Protein AF-A0A2S9GLZ2-F1 (afdb_monomer_lite)

Foldseek 3Di:
DDDDPPDPPDPPPPPCDPVNDVVVDPPDPDPDDPPVVVVLVVLQVAQWDWDWDADPVGHIDIDIDGWDDDVSDTDD

Structure (mmCIF, N/CA/C/O backbone):
data_AF-A0A2S9GLZ2-F1
#
_entry.id   AF-A0A2S9GLZ2-F1
#
loop_
_atom_site.group_PDB
_atom_site.id
_atom_site.type_symbol
_atom_site.label_atom_id
_atom_site.label_alt_id
_atom_site.label_comp_id
_atom_site.label_asym_id
_atom_site.label_entity_id
_atom_site.label_seq_id
_atom_site.pdbx_PDB_ins_code
_atom_site.Cartn_x
_atom_site.Cartn_y
_atom_site.Cartn_z
_atom_site.occupancy
_atom_site.B_iso_or_equiv
_atom_site.auth_seq_id
_atom_site.auth_comp_id
_atom_site.auth_asym_id
_atom_site.auth_atom_id
_atom_site.pdbx_PDB_model_num
ATOM 1 N N . MET A 1 1 ? 48.773 54.216 4.861 1.00 44.69 1 MET A N 1
ATOM 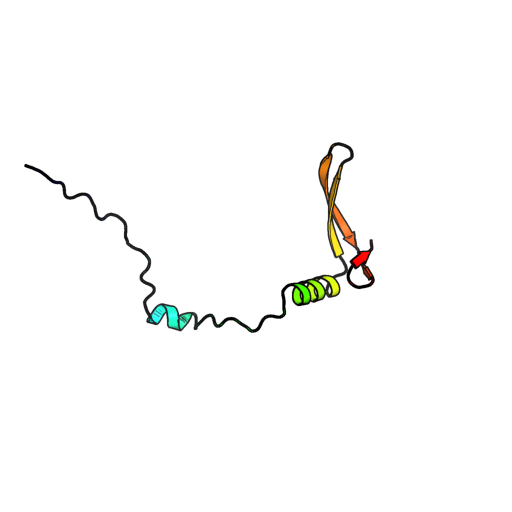2 C CA . MET A 1 1 ? 47.573 54.168 5.724 1.00 44.69 1 MET A CA 1
ATOM 3 C C . MET A 1 1 ? 46.469 53.496 4.919 1.00 44.69 1 MET A C 1
ATOM 5 O O . MET A 1 1 ? 46.121 54.049 3.889 1.00 44.69 1 MET A O 1
ATOM 9 N N . GLY A 1 2 ? 45.998 52.315 5.349 1.00 47.72 2 GLY A N 1
ATOM 10 C CA . GLY A 1 2 ? 44.902 51.538 4.725 1.00 47.72 2 GLY A CA 1
ATOM 11 C C . GLY A 1 2 ? 45.307 50.822 3.425 1.00 47.72 2 GLY A C 1
ATOM 12 O O . GLY A 1 2 ? 46.035 51.394 2.634 1.00 47.72 2 GLY A O 1
ATOM 13 N N . LEU A 1 3 ? 44.937 49.580 3.122 1.00 50.00 3 LEU A N 1
ATOM 14 C CA . LEU A 1 3 ? 43.889 48.703 3.637 1.00 50.00 3 LEU A CA 1
ATOM 15 C C . LEU A 1 3 ? 44.396 47.250 3.555 1.00 50.00 3 LEU A C 1
ATOM 17 O O . LEU A 1 3 ? 45.207 46.921 2.695 1.00 50.00 3 LEU A O 1
ATOM 21 N N . GLY A 1 4 ? 43.959 46.418 4.497 1.00 42.97 4 GLY A N 1
ATOM 22 C CA . GLY A 1 4 ? 44.556 45.123 4.803 1.00 42.97 4 GLY A CA 1
ATOM 23 C C . GLY A 1 4 ? 44.551 44.104 3.666 1.00 42.97 4 GLY A C 1
ATOM 24 O O . GLY A 1 4 ? 43.588 43.991 2.910 1.00 42.97 4 GLY A O 1
ATOM 25 N N . ALA A 1 5 ? 45.607 43.289 3.652 1.00 56.53 5 ALA A N 1
ATOM 26 C CA . ALA A 1 5 ? 45.563 41.921 3.161 1.00 56.53 5 ALA A CA 1
ATOM 27 C C . ALA A 1 5 ? 44.521 41.158 3.998 1.00 56.53 5 ALA A C 1
ATOM 29 O O . ALA A 1 5 ? 44.825 40.596 5.049 1.00 56.53 5 ALA A O 1
ATOM 30 N N . ARG A 1 6 ? 43.254 41.261 3.589 1.00 56.38 6 ARG A N 1
ATOM 31 C CA . ARG A 1 6 ? 42.165 40.423 4.079 1.00 56.38 6 ARG A CA 1
ATOM 32 C C . ARG A 1 6 ? 42.223 39.150 3.248 1.00 56.38 6 ARG A C 1
ATOM 34 O O . ARG A 1 6 ? 42.135 39.225 2.028 1.00 56.38 6 ARG A O 1
ATOM 41 N N . GLY A 1 7 ? 42.446 38.045 3.942 1.00 54.84 7 GLY A N 1
ATOM 42 C CA . GLY A 1 7 ? 42.628 36.721 3.388 1.00 54.84 7 GLY A CA 1
ATOM 43 C C . GLY A 1 7 ? 41.643 36.357 2.282 1.00 54.84 7 GLY A C 1
ATOM 44 O O . GLY A 1 7 ? 40.429 36.507 2.433 1.00 54.84 7 GLY A O 1
ATOM 45 N N . ASP A 1 8 ? 42.192 35.874 1.171 1.00 58.12 8 ASP A N 1
ATOM 46 C CA . ASP A 1 8 ? 41.495 34.947 0.286 1.00 58.12 8 ASP A CA 1
ATOM 47 C C . ASP A 1 8 ? 41.756 33.540 0.833 1.00 58.12 8 ASP A C 1
ATOM 49 O O . ASP A 1 8 ? 42.615 32.791 0.370 1.00 58.12 8 ASP A O 1
ATOM 53 N N . ASP A 1 9 ? 41.054 33.258 1.927 1.00 58.09 9 ASP A N 1
ATOM 54 C CA . ASP A 1 9 ? 41.157 32.046 2.729 1.00 58.09 9 ASP A CA 1
ATOM 55 C C . ASP A 1 9 ? 40.012 31.079 2.384 1.00 58.09 9 ASP A C 1
ATOM 57 O O . ASP A 1 9 ? 39.435 30.485 3.299 1.00 58.09 9 ASP A O 1
ATOM 61 N N . GLY A 1 10 ? 39.574 30.935 1.121 1.00 55.06 10 GLY A N 1
ATOM 62 C CA . GLY A 1 10 ? 38.395 30.074 0.955 1.00 55.06 10 GLY A CA 1
ATOM 63 C C . GLY A 1 10 ? 37.772 29.732 -0.387 1.00 55.06 10 GLY A C 1
ATOM 64 O O . GLY A 1 10 ? 36.887 28.879 -0.355 1.00 55.06 10 GLY A O 1
ATOM 65 N N . ASP A 1 11 ? 38.166 30.266 -1.546 1.00 52.56 11 ASP A N 1
ATOM 66 C CA . ASP A 1 11 ? 37.481 29.875 -2.799 1.00 52.56 11 ASP A CA 1
ATOM 67 C C . ASP A 1 11 ? 38.110 28.658 -3.501 1.00 52.56 11 ASP A C 1
ATOM 69 O O . ASP A 1 11 ? 38.215 28.574 -4.725 1.00 52.56 11 ASP A O 1
ATOM 73 N N . ALA A 1 12 ? 38.489 27.642 -2.723 1.00 52.38 12 ALA A N 1
ATOM 74 C CA . ALA A 1 12 ? 38.731 26.302 -3.245 1.00 52.38 12 ALA A CA 1
ATOM 75 C C . ALA A 1 12 ? 37.388 25.601 -3.518 1.00 52.38 12 ALA A C 1
ATOM 77 O O . ALA A 1 12 ? 37.089 24.544 -2.960 1.00 52.38 12 ALA A O 1
ATOM 78 N N . ARG A 1 13 ? 36.543 26.173 -4.388 1.00 49.50 13 ARG A N 1
ATO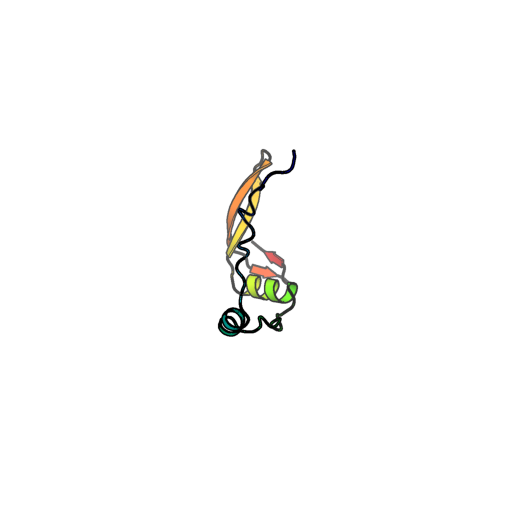M 79 C CA . ARG A 1 13 ? 35.497 25.366 -5.029 1.00 49.50 13 ARG A CA 1
ATOM 80 C C . ARG A 1 13 ? 36.230 24.274 -5.804 1.00 49.50 13 ARG A C 1
ATOM 82 O O . ARG A 1 13 ? 37.176 24.602 -6.526 1.00 49.50 13 ARG A O 1
ATOM 89 N N . PRO A 1 14 ? 35.850 22.994 -5.671 1.00 55.94 14 PRO A N 1
ATOM 90 C CA . PRO A 1 14 ? 36.480 21.949 -6.453 1.00 55.94 14 PRO A CA 1
ATOM 91 C C . PRO A 1 14 ? 36.297 22.321 -7.924 1.00 55.94 14 PRO A C 1
ATOM 93 O O . PRO A 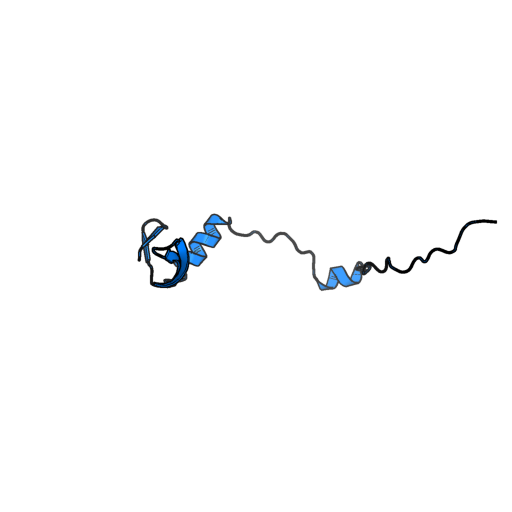1 14 ? 35.176 22.347 -8.434 1.00 55.94 14 PRO A O 1
ATOM 96 N N . ARG A 1 15 ? 37.395 22.678 -8.600 1.00 59.59 15 ARG A N 1
ATOM 97 C CA . ARG A 1 15 ? 37.397 22.840 -10.050 1.00 59.59 15 ARG A CA 1
ATOM 98 C C . ARG A 1 15 ? 37.237 21.440 -10.597 1.00 59.59 15 ARG A C 1
ATOM 100 O O . ARG A 1 15 ? 38.216 20.715 -10.739 1.00 59.59 15 ARG A O 1
ATOM 107 N N . ILE A 1 16 ? 35.993 21.042 -10.834 1.00 64.44 16 ILE A N 1
ATOM 108 C CA . ILE A 1 16 ? 35.705 19.851 -11.615 1.00 64.44 16 ILE A CA 1
ATOM 109 C C . ILE A 1 16 ? 36.287 20.150 -12.995 1.00 64.44 16 ILE A C 1
ATOM 111 O O . ILE A 1 16 ? 35.722 20.914 -13.777 1.00 64.44 16 ILE A O 1
ATOM 115 N N . THR A 1 17 ? 37.494 19.650 -13.249 1.00 59.66 17 THR A N 1
ATOM 116 C CA . THR A 1 17 ? 38.125 19.774 -14.556 1.00 59.66 17 THR A CA 1
ATOM 117 C C . THR A 1 17 ? 37.294 18.972 -15.552 1.00 59.66 17 THR A C 1
ATOM 119 O O . THR A 1 17 ? 36.602 18.017 -15.190 1.00 59.66 17 THR A O 1
ATOM 122 N N . ARG A 1 18 ? 37.350 19.347 -16.831 1.00 59.66 18 ARG A N 1
ATOM 123 C CA . ARG A 1 18 ? 36.638 18.626 -17.899 1.00 59.66 18 ARG A CA 1
ATOM 124 C C . ARG A 1 18 ? 37.005 17.132 -17.932 1.00 59.66 18 ARG A C 1
ATOM 126 O O . ARG A 1 18 ? 36.176 16.312 -18.302 1.00 59.66 18 ARG A O 1
ATOM 133 N N . GLU A 1 19 ? 38.213 16.792 -17.480 1.00 63.47 19 GLU A N 1
ATOM 134 C CA . GLU A 1 19 ? 38.679 15.418 -17.257 1.00 63.47 19 GLU A CA 1
ATOM 135 C C . GLU A 1 19 ? 37.896 14.677 -16.168 1.00 63.47 19 GLU A C 1
ATOM 137 O O . GLU A 1 19 ? 37.537 13.525 -16.382 1.00 63.47 19 GLU A O 1
ATOM 142 N N . ILE A 1 20 ? 37.569 15.318 -15.038 1.00 63.88 20 ILE A N 1
ATOM 143 C CA . ILE A 1 20 ? 36.754 14.696 -13.980 1.00 63.88 20 ILE A CA 1
ATOM 144 C C . ILE A 1 20 ? 35.319 14.470 -14.477 1.00 63.88 20 ILE A C 1
ATOM 146 O O . ILE A 1 20 ? 34.747 13.415 -14.227 1.00 63.88 20 ILE A O 1
ATOM 150 N N . ALA A 1 21 ? 34.744 15.413 -15.229 1.00 62.38 21 ALA A N 1
ATOM 151 C CA . ALA A 1 21 ? 33.401 15.259 -15.798 1.00 62.38 21 ALA A CA 1
ATOM 152 C C . ALA A 1 21 ? 33.302 14.080 -16.789 1.00 62.38 21 ALA A C 1
ATOM 154 O O . ALA A 1 21 ? 32.289 13.387 -16.819 1.00 62.38 21 ALA A O 1
ATOM 155 N N . ALA A 1 22 ? 34.365 13.801 -17.553 1.00 65.50 22 ALA A N 1
ATOM 156 C CA . ALA A 1 22 ? 34.408 12.672 -18.484 1.00 65.50 22 ALA A CA 1
ATOM 157 C C . ALA A 1 22 ? 34.361 11.300 -17.783 1.00 65.50 22 ALA A C 1
ATOM 159 O O . ALA A 1 22 ? 33.865 10.339 -18.367 1.00 65.50 22 ALA A O 1
ATOM 160 N N . VAL A 1 23 ? 34.823 11.212 -16.528 1.00 71.06 23 VAL A N 1
ATOM 161 C CA . VAL A 1 23 ? 34.761 9.983 -15.713 1.00 71.06 23 VAL A CA 1
ATOM 162 C C . VAL A 1 23 ? 33.323 9.640 -15.315 1.00 71.06 23 VAL A C 1
ATOM 164 O O . VAL A 1 23 ? 32.985 8.465 -15.199 1.00 71.06 23 VAL A O 1
ATOM 167 N N . PHE A 1 24 ? 32.470 10.650 -15.133 1.00 63.81 24 PHE A N 1
ATOM 168 C CA . PHE A 1 24 ? 31.081 10.468 -14.699 1.00 63.81 24 PHE A CA 1
ATOM 169 C C . PHE A 1 24 ? 30.076 10.365 -15.853 1.00 63.81 24 PHE A C 1
ATOM 171 O O . PHE A 1 24 ? 28.900 10.113 -15.600 1.00 63.81 24 PHE A O 1
ATOM 178 N N . GLY A 1 25 ? 30.531 10.517 -17.103 1.00 64.69 25 GLY A N 1
ATOM 179 C CA . GLY A 1 25 ? 29.650 10.642 -18.261 1.00 64.69 25 GLY A CA 1
ATOM 180 C C . GLY A 1 25 ? 28.769 11.895 -18.183 1.00 64.69 25 GLY A C 1
ATOM 181 O O . GLY A 1 25 ? 28.588 12.508 -17.130 1.00 64.69 25 GLY A O 1
ATOM 182 N N . GLU A 1 26 ? 28.202 12.314 -19.311 1.00 70.00 26 GLU A N 1
ATOM 183 C CA . GLU A 1 26 ? 27.084 13.253 -19.251 1.00 70.00 26 GLU A CA 1
ATOM 184 C C . GLU A 1 26 ? 25.923 12.535 -18.550 1.00 70.00 26 GLU A C 1
ATOM 186 O O . GLU A 1 26 ? 25.491 11.473 -19.006 1.00 70.00 26 GLU A O 1
ATOM 191 N N . VAL A 1 27 ? 25.409 13.094 -17.449 1.00 64.19 27 VAL A N 1
ATOM 192 C CA . VAL A 1 27 ? 24.117 12.667 -16.897 1.00 64.19 27 VAL A CA 1
ATOM 193 C C . VAL A 1 27 ? 23.048 13.160 -17.868 1.00 64.19 27 VAL A C 1
ATOM 195 O O . VAL A 1 27 ? 22.426 14.203 -17.671 1.00 64.19 27 VAL A O 1
ATOM 198 N N . GLY A 1 28 ? 22.887 12.440 -18.976 1.00 62.84 28 GLY A N 1
ATOM 199 C CA . GLY A 1 28 ? 21.735 12.602 -19.843 1.00 62.84 28 GLY A CA 1
ATOM 200 C C . GLY A 1 28 ? 20.482 12.349 -19.013 1.00 62.84 28 GLY A C 1
ATOM 201 O O . GLY A 1 28 ? 20.460 11.445 -18.175 1.00 62.84 28 GLY A O 1
ATOM 202 N N . HIS A 1 29 ? 19.442 13.155 -19.215 1.00 63.97 29 HIS A N 1
ATOM 203 C CA . HIS A 1 29 ? 18.125 12.829 -18.680 1.00 63.97 29 HIS A CA 1
ATOM 204 C C . HIS A 1 29 ? 17.736 11.466 -19.258 1.00 63.97 29 HIS A C 1
ATOM 206 O O . HIS A 1 29 ? 17.456 11.359 -20.451 1.00 63.97 29 HIS A O 1
ATOM 212 N N . ALA A 1 30 ? 17.787 10.413 -18.441 1.00 65.81 30 ALA A N 1
ATOM 213 C CA . ALA A 1 30 ? 17.240 9.129 -18.838 1.00 65.81 30 ALA A CA 1
ATOM 214 C C . ALA A 1 30 ? 15.760 9.346 -19.176 1.00 65.81 30 ALA A C 1
ATOM 216 O O . ALA A 1 30 ? 15.068 1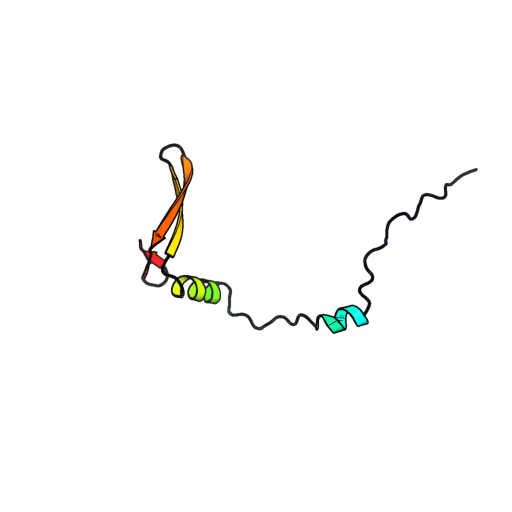0.058 -18.445 1.00 65.81 30 ALA A O 1
ATOM 217 N N . GLU A 1 31 ? 15.269 8.744 -20.261 1.00 71.56 31 GLU A N 1
ATOM 218 C CA . GLU A 1 31 ? 13.828 8.684 -20.503 1.00 71.56 31 GLU A CA 1
ATOM 219 C C . GLU A 1 31 ? 13.201 7.843 -19.385 1.00 71.56 31 GLU A C 1
ATOM 221 O O . GLU A 1 31 ? 13.187 6.613 -19.427 1.00 71.56 31 GLU A O 1
ATOM 226 N N . HIS A 1 32 ? 12.777 8.510 -18.314 1.00 74.19 32 HIS A N 1
ATOM 227 C CA . HIS A 1 32 ? 12.045 7.886 -17.225 1.00 74.19 32 HIS A CA 1
ATOM 228 C C . HIS A 1 32 ? 10.564 7.847 -17.554 1.00 74.19 32 HIS A C 1
ATOM 230 O O . HIS A 1 32 ? 10.008 8.752 -18.185 1.00 74.19 32 HIS A O 1
ATOM 236 N N . ARG A 1 33 ? 9.925 6.774 -17.087 1.00 83.88 33 ARG A N 1
ATOM 237 C CA . ARG A 1 33 ? 8.469 6.704 -17.042 1.00 83.88 33 ARG A CA 1
ATOM 238 C C . ARG A 1 33 ? 7.958 7.893 -16.232 1.00 83.88 33 ARG A C 1
ATOM 240 O O . ARG A 1 33 ? 8.642 8.407 -15.347 1.00 83.88 33 ARG A O 1
ATOM 247 N N . GLY A 1 34 ? 6.744 8.348 -16.526 1.00 91.94 34 GLY A N 1
ATOM 248 C CA . GLY A 1 34 ? 6.159 9.438 -15.747 1.00 91.94 34 GLY A CA 1
ATOM 249 C C . GLY A 1 34 ? 6.075 9.053 -14.265 1.00 91.94 34 GLY A C 1
ATOM 250 O O . GLY A 1 34 ? 5.838 7.891 -13.943 1.00 91.94 34 GLY A O 1
ATOM 251 N N . ALA A 1 35 ? 6.189 10.019 -13.350 1.00 94.56 35 ALA A N 1
ATOM 252 C CA . ALA A 1 35 ? 6.169 9.746 -11.905 1.00 94.56 35 ALA A CA 1
ATOM 253 C C . ALA A 1 35 ? 4.953 8.904 -11.459 1.00 94.56 35 ALA A C 1
ATOM 255 O O . ALA A 1 35 ? 5.063 8.020 -10.613 1.00 94.56 35 ALA A O 1
ATOM 256 N N . ALA A 1 36 ? 3.784 9.134 -12.068 1.00 94.50 36 ALA A N 1
ATOM 257 C CA . ALA A 1 36 ? 2.581 8.348 -11.798 1.00 94.50 36 ALA A CA 1
ATOM 258 C C . ALA A 1 36 ? 2.693 6.891 -12.277 1.00 94.50 36 ALA A C 1
ATOM 260 O O . ALA A 1 36 ? 2.148 5.985 -11.650 1.00 94.50 36 ALA A O 1
ATOM 261 N N . GLU A 1 37 ? 3.371 6.658 -13.394 1.00 93.69 37 GLU A N 1
ATOM 262 C CA . GLU A 1 37 ? 3.593 5.327 -13.953 1.00 93.69 37 GLU A CA 1
ATOM 263 C C . GLU A 1 37 ? 4.620 4.546 -13.120 1.00 93.69 37 GLU A C 1
ATOM 265 O O . GLU A 1 37 ? 4.419 3.366 -12.817 1.00 93.69 37 GLU A O 1
ATOM 270 N N . GLU A 1 38 ? 5.673 5.218 -12.653 1.00 95.19 38 GLU A N 1
ATOM 271 C CA . GLU A 1 38 ? 6.626 4.639 -11.705 1.00 95.19 38 GLU A CA 1
ATOM 272 C C . GLU A 1 38 ? 5.965 4.291 -10.373 1.00 95.19 38 GLU A C 1
ATOM 274 O O . GLU A 1 38 ? 6.104 3.162 -9.903 1.00 95.19 38 GLU A O 1
ATOM 279 N N . ALA A 1 39 ? 5.164 5.198 -9.806 1.00 95.06 39 ALA A N 1
ATOM 280 C CA . ALA A 1 39 ? 4.439 4.945 -8.564 1.00 95.06 39 ALA A CA 1
ATOM 281 C C . ALA A 1 39 ? 3.497 3.732 -8.678 1.00 95.06 39 ALA A C 1
ATOM 283 O O . ALA A 1 39 ? 3.474 2.884 -7.785 1.00 95.06 39 ALA A O 1
ATOM 284 N N . ARG A 1 40 ? 2.762 3.601 -9.794 1.00 95.12 40 ARG A N 1
ATOM 285 C CA . ARG A 1 40 ? 1.910 2.423 -10.054 1.00 95.12 40 ARG A CA 1
ATOM 286 C C . ARG A 1 40 ? 2.726 1.139 -10.144 1.00 95.12 40 ARG A C 1
ATOM 288 O O . ARG A 1 40 ? 2.292 0.117 -9.625 1.00 95.12 40 ARG A O 1
ATOM 295 N N . THR A 1 41 ? 3.900 1.199 -10.770 1.00 95.50 41 THR A N 1
ATOM 296 C CA . THR A 1 41 ? 4.811 0.050 -10.863 1.00 95.50 41 THR A CA 1
ATOM 297 C C . THR A 1 41 ? 5.285 -0.379 -9.476 1.00 95.50 41 THR A C 1
ATOM 299 O O . THR A 1 41 ? 5.207 -1.559 -9.145 1.00 95.50 41 THR A O 1
ATOM 302 N N . ILE A 1 42 ? 5.705 0.575 -8.638 1.00 95.94 42 ILE A N 1
ATOM 303 C CA . ILE A 1 42 ? 6.143 0.309 -7.261 1.00 95.94 42 ILE A CA 1
ATOM 304 C C . ILE A 1 42 ? 5.006 -0.336 -6.463 1.00 95.94 42 ILE A C 1
ATOM 306 O O . ILE A 1 42 ? 5.194 -1.421 -5.915 1.00 95.94 42 ILE A O 1
ATOM 310 N N . ALA A 1 43 ? 3.820 0.279 -6.454 1.00 96.50 43 ALA A N 1
ATOM 311 C CA . ALA A 1 43 ? 2.671 -0.222 -5.703 1.00 96.50 43 ALA A CA 1
ATOM 312 C C . ALA A 1 43 ? 2.196 -1.603 -6.187 1.00 96.50 43 ALA A C 1
ATOM 314 O O . ALA A 1 43 ? 1.772 -2.415 -5.377 1.00 96.50 43 ALA A O 1
ATOM 315 N N . ALA A 1 44 ? 2.281 -1.897 -7.489 1.00 96.62 44 ALA A N 1
ATOM 316 C CA . ALA A 1 44 ? 1.916 -3.209 -8.030 1.00 96.62 44 ALA A CA 1
ATOM 317 C C . ALA A 1 44 ? 2.9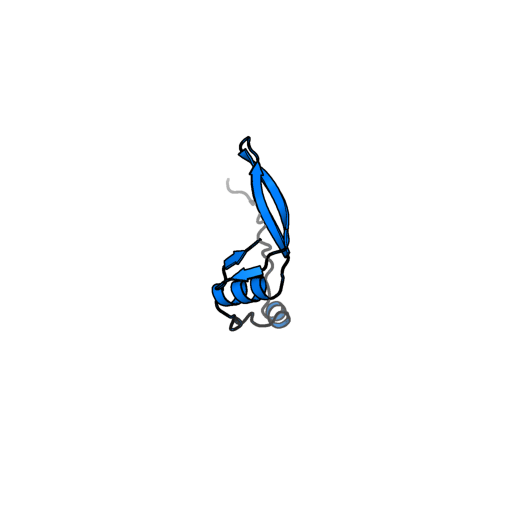73 -4.299 -7.766 1.00 96.62 44 ALA A C 1
ATOM 319 O O . ALA A 1 44 ? 2.657 -5.486 -7.828 1.00 96.62 44 ALA A O 1
ATOM 320 N N . SER A 1 45 ? 4.224 -3.913 -7.493 1.00 97.62 45 SER A N 1
ATOM 321 C CA . SER A 1 45 ? 5.349 -4.838 -7.278 1.00 97.62 45 SER A CA 1
ATOM 322 C C . SER A 1 45 ? 5.489 -5.344 -5.837 1.00 97.62 45 SER A C 1
ATOM 324 O O . SER A 1 45 ? 6.307 -6.223 -5.570 1.00 97.62 45 SER A O 1
ATOM 326 N N . THR A 1 46 ? 4.692 -4.811 -4.909 1.00 97.12 46 THR A N 1
ATOM 327 C CA . THR A 1 46 ? 4.661 -5.212 -3.498 1.00 97.12 46 THR A CA 1
ATOM 328 C C . THR A 1 46 ? 3.218 -5.332 -3.019 1.00 97.12 46 THR A C 1
ATOM 330 O O . THR A 1 46 ? 2.316 -4.716 -3.572 1.00 97.12 46 THR A O 1
ATOM 333 N N . ASN A 1 47 ? 2.990 -6.119 -1.973 1.00 97.31 47 ASN A N 1
ATOM 334 C CA . ASN A 1 47 ? 1.691 -6.250 -1.310 1.00 97.31 47 ASN A CA 1
ATOM 335 C C . ASN A 1 47 ? 1.746 -5.799 0.154 1.00 97.31 47 ASN A C 1
ATOM 337 O O . ASN A 1 47 ? 0.875 -6.147 0.939 1.00 97.31 47 ASN A O 1
ATOM 341 N N . THR A 1 48 ? 2.807 -5.105 0.561 1.00 97.88 48 THR A N 1
ATOM 342 C CA . THR A 1 48 ? 3.048 -4.750 1.960 1.00 97.88 48 THR A CA 1
ATOM 343 C C . THR A 1 48 ? 3.610 -3.332 2.059 1.00 97.88 48 THR A C 1
ATOM 345 O O . THR A 1 48 ? 4.351 -2.896 1.173 1.00 97.88 48 THR A O 1
ATOM 348 N N . GLY A 1 49 ? 3.248 -2.594 3.112 1.00 97.69 49 GLY A N 1
ATOM 349 C CA . GLY A 1 49 ? 3.674 -1.208 3.326 1.00 97.69 49 GLY A CA 1
ATOM 350 C C . GLY A 1 49 ? 3.463 -0.701 4.755 1.00 97.69 49 GLY A C 1
ATOM 351 O O . GLY A 1 49 ? 2.984 -1.425 5.626 1.00 97.69 49 GLY A O 1
ATOM 352 N N . THR A 1 50 ? 3.829 0.562 4.986 1.00 98.00 50 THR A N 1
ATOM 353 C CA . THR A 1 50 ? 3.630 1.258 6.266 1.00 98.00 50 THR A CA 1
ATOM 354 C C . T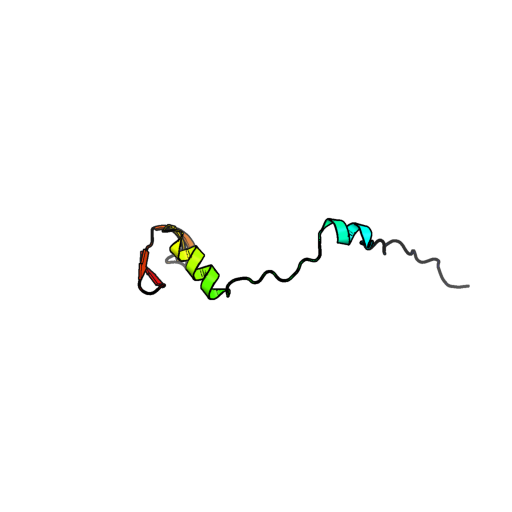HR A 1 50 ? 2.414 2.173 6.175 1.00 98.00 50 THR A C 1
ATOM 356 O O . THR A 1 50 ? 2.416 3.125 5.394 1.00 98.00 50 THR A O 1
ATOM 359 N N . LEU A 1 51 ? 1.392 1.915 6.989 1.00 97.69 51 LEU A N 1
ATOM 360 C CA . LEU A 1 51 ? 0.224 2.779 7.122 1.00 97.69 51 LEU A CA 1
ATOM 361 C C . LEU A 1 51 ? 0.459 3.792 8.246 1.00 97.69 51 LEU A C 1
ATOM 363 O O . LEU A 1 51 ? 0.540 3.418 9.417 1.00 97.69 51 LEU A O 1
ATOM 367 N N . ALA A 1 52 ? 0.547 5.067 7.875 1.00 98.19 52 ALA A N 1
ATOM 368 C CA . ALA A 1 52 ? 0.582 6.171 8.822 1.00 98.19 52 ALA A CA 1
ATOM 369 C C . ALA A 1 52 ? -0.847 6.563 9.227 1.00 98.19 52 ALA A C 1
ATOM 371 O O . ALA A 1 52 ? -1.701 6.802 8.374 1.00 98.19 52 ALA A O 1
ATOM 372 N N . THR A 1 53 ? -1.098 6.633 10.528 1.00 98.12 53 THR A N 1
ATOM 373 C CA . THR A 1 53 ? -2.382 7.031 11.124 1.00 98.12 53 THR A CA 1
ATOM 374 C C . THR A 1 53 ? -2.133 7.960 12.302 1.00 98.12 53 THR A C 1
ATOM 376 O O . THR A 1 53 ? -0.987 8.186 12.687 1.00 98.12 53 THR A O 1
ATOM 379 N N . LEU A 1 54 ? -3.204 8.501 12.871 1.00 98.44 54 LEU A N 1
ATOM 380 C CA . LEU A 1 54 ? -3.155 9.133 14.180 1.00 98.44 54 LEU A CA 1
ATOM 381 C C . LEU A 1 54 ? -3.720 8.166 15.224 1.00 98.44 54 LEU A C 1
ATOM 383 O O . LEU A 1 54 ? -4.653 7.415 14.929 1.00 98.44 54 LEU A O 1
ATOM 387 N N . THR A 1 55 ? -3.172 8.190 16.436 1.00 97.19 55 THR A N 1
ATOM 388 C CA . THR A 1 55 ? -3.791 7.553 17.604 1.00 97.19 55 THR A CA 1
ATOM 389 C C . THR A 1 55 ? -5.104 8.261 17.959 1.00 97.19 55 THR A C 1
ATOM 391 O O . THR A 1 55 ? -5.433 9.311 17.402 1.00 97.19 55 THR A O 1
ATOM 394 N N . GLY A 1 56 ? -5.856 7.717 18.923 1.00 97.75 56 GLY A N 1
ATOM 395 C CA . GLY A 1 56 ? -7.062 8.379 19.437 1.00 97.75 56 GLY A CA 1
ATOM 396 C C . GLY A 1 56 ? -6.802 9.789 19.985 1.00 97.75 56 GLY A C 1
ATOM 397 O O . GLY A 1 56 ? -7.674 10.646 19.878 1.00 97.75 56 GLY A O 1
ATOM 398 N N . ASP A 1 57 ? -5.590 10.037 20.487 1.00 97.62 57 ASP A N 1
ATOM 399 C CA . ASP A 1 57 ? -5.165 11.322 21.053 1.00 97.62 57 ASP A CA 1
ATOM 400 C C . ASP A 1 57 ? -4.455 12.232 20.030 1.00 97.62 57 ASP A C 1
ATOM 402 O O . ASP A 1 57 ? -4.114 13.372 20.341 1.00 97.62 57 ASP A O 1
ATOM 406 N N . GLY A 1 58 ? -4.269 11.767 18.789 1.00 98.31 58 GLY A N 1
ATOM 407 C CA . GLY A 1 58 ? -3.690 12.560 17.701 1.00 98.31 58 GLY A CA 1
ATOM 408 C C . GLY A 1 58 ? -2.184 12.390 17.483 1.00 98.31 58 GLY A C 1
ATOM 409 O O . GLY A 1 58 ? -1.630 13.065 16.616 1.00 98.31 58 GLY A O 1
ATOM 410 N N . ASP A 1 59 ? -1.516 11.493 18.209 1.00 98.56 59 ASP A N 1
ATOM 411 C CA . ASP A 1 59 ? -0.097 11.193 17.984 1.00 98.56 59 ASP A CA 1
ATOM 412 C C . ASP A 1 59 ? 0.104 10.402 16.682 1.00 98.56 59 ASP A C 1
ATOM 414 O O . ASP A 1 59 ? -0.737 9.569 16.336 1.00 98.56 59 ASP A O 1
ATOM 418 N N . PRO A 1 60 ? 1.214 10.591 15.946 1.00 98.25 60 PRO A N 1
ATOM 419 C CA . PRO A 1 60 ? 1.486 9.797 14.756 1.00 98.25 60 PRO A CA 1
ATOM 420 C C . PRO A 1 60 ? 1.747 8.330 15.119 1.00 98.25 60 PRO A C 1
ATOM 422 O O . PRO A 1 60 ? 2.533 8.016 16.013 1.00 98.25 60 PRO A O 1
ATOM 425 N N . TRP A 1 61 ? 1.137 7.424 14.362 1.00 98.25 61 TRP A N 1
ATOM 426 C CA . TRP A 1 61 ? 1.316 5.984 14.487 1.00 98.25 61 TRP A CA 1
ATOM 427 C C . TRP A 1 61 ? 1.643 5.346 13.138 1.00 98.25 61 TRP A C 1
ATOM 429 O O . TRP A 1 61 ? 1.129 5.766 12.100 1.00 98.25 61 TRP A O 1
ATOM 439 N N . ALA A 1 62 ? 2.473 4.303 13.154 1.00 98.38 62 ALA A N 1
ATOM 440 C CA . ALA A 1 62 ? 2.867 3.551 11.971 1.00 98.38 62 ALA A CA 1
ATOM 441 C C . ALA A 1 62 ? 2.606 2.054 12.174 1.00 98.38 62 ALA A C 1
ATOM 443 O O . ALA A 1 62 ? 3.151 1.439 13.090 1.00 98.38 62 ALA A O 1
ATOM 444 N N . SER A 1 63 ? 1.811 1.465 11.282 1.00 97.88 63 SER A N 1
ATOM 445 C CA . SER A 1 63 ? 1.526 0.027 11.264 1.00 97.88 63 SER A CA 1
ATOM 446 C C . SER A 1 63 ? 2.100 -0.620 10.008 1.00 97.88 63 SER A C 1
ATOM 448 O O . SER A 1 63 ? 1.994 -0.061 8.919 1.00 97.88 63 SER A O 1
ATOM 450 N N . PHE A 1 64 ? 2.669 -1.818 10.136 1.00 98.38 64 PHE A N 1
ATOM 451 C CA . PHE A 1 64 ? 3.041 -2.649 8.990 1.00 98.38 64 PHE A CA 1
ATOM 452 C C . PHE A 1 64 ? 1.809 -3.424 8.515 1.00 98.38 64 PHE A C 1
ATOM 454 O O . PHE A 1 64 ? 1.215 -4.164 9.299 1.00 98.38 64 PHE A O 1
ATOM 461 N N . VAL A 1 65 ? 1.398 -3.224 7.264 1.00 98.31 65 VAL A N 1
ATOM 462 C CA . VAL A 1 65 ? 0.149 -3.774 6.718 1.00 98.31 65 VAL A CA 1
ATOM 463 C C . VAL A 1 65 ? 0.395 -4.489 5.397 1.00 98.31 65 VAL A C 1
ATOM 465 O O . VAL A 1 65 ? 1.213 -4.052 4.588 1.00 98.31 65 VAL A O 1
ATOM 468 N N . THR A 1 66 ? -0.355 -5.559 5.158 1.00 98.50 66 THR A N 1
ATOM 469 C CA . THR A 1 66 ? -0.515 -6.148 3.825 1.00 98.50 66 THR A CA 1
ATOM 470 C C . THR A 1 66 ? -1.691 -5.466 3.127 1.00 98.50 66 THR A C 1
ATOM 472 O O . THR A 1 66 ? -2.687 -5.153 3.772 1.00 98.50 66 THR A O 1
ATOM 475 N N . TYR A 1 67 ? -1.582 -5.224 1.825 1.00 98.19 67 TYR A N 1
ATOM 476 C CA . TYR A 1 67 ? -2.626 -4.626 1.000 1.00 98.19 67 TYR A CA 1
ATOM 477 C C . TYR A 1 67 ? -2.657 -5.251 -0.404 1.00 98.19 67 TYR A C 1
ATOM 479 O O . TYR A 1 67 ? -1.680 -5.839 -0.871 1.00 98.19 67 TYR A O 1
ATOM 487 N N . GLY A 1 68 ? -3.784 -5.087 -1.095 1.00 98.19 68 GLY A N 1
ATOM 488 C CA . GLY A 1 68 ? -3.936 -5.320 -2.536 1.00 98.19 68 GLY A CA 1
ATOM 489 C C . GLY A 1 68 ? -4.371 -4.047 -3.267 1.00 98.19 68 GLY A C 1
ATOM 490 O O . GLY A 1 68 ? -4.682 -3.047 -2.628 1.00 98.19 68 GLY A O 1
ATOM 491 N N . LEU A 1 69 ? -4.407 -4.063 -4.604 1.00 98.00 69 LEU A N 1
ATOM 492 C CA . LEU A 1 69 ? -4.851 -2.919 -5.413 1.00 98.00 69 LEU A CA 1
ATOM 493 C C . LEU A 1 69 ? -6.208 -3.184 -6.081 1.00 98.00 69 LEU A C 1
ATOM 495 O O . LEU A 1 69 ? -6.368 -4.178 -6.788 1.00 98.00 69 LEU A O 1
ATOM 499 N N . LEU A 1 70 ? -7.152 -2.251 -5.937 1.00 97.06 70 LEU A N 1
ATOM 500 C CA . LEU A 1 70 ? -8.425 -2.216 -6.663 1.00 97.06 70 LEU A CA 1
ATOM 501 C C . LEU A 1 70 ? -8.498 -0.932 -7.494 1.00 97.06 70 LEU A C 1
ATOM 503 O O . LEU A 1 70 ? -8.537 0.169 -6.953 1.00 97.06 70 LEU A O 1
ATOM 507 N N . GLY A 1 71 ? -8.459 -1.053 -8.824 1.00 95.25 71 GLY A N 1
ATOM 508 C CA . GLY A 1 71 ? -8.420 0.119 -9.712 1.00 95.25 71 GLY A CA 1
ATOM 509 C C . GLY A 1 71 ? -7.192 1.022 -9.502 1.00 95.25 71 GLY A C 1
ATOM 510 O O . GLY A 1 71 ? -7.226 2.195 -9.858 1.00 95.25 71 GLY A O 1
ATOM 511 N N . GLY A 1 72 ? -6.120 0.489 -8.902 1.00 95.31 72 GLY A N 1
ATOM 512 C CA . GLY A 1 72 ? -4.915 1.235 -8.522 1.00 95.31 72 GLY A CA 1
ATOM 513 C C . GLY A 1 72 ? -4.938 1.826 -7.107 1.00 95.31 72 GLY A C 1
ATOM 514 O O . GLY A 1 72 ? -3.917 2.354 -6.677 1.00 95.31 72 GLY A O 1
ATOM 515 N N . ALA A 1 73 ? -6.051 1.717 -6.373 1.00 97.19 73 ALA A N 1
ATOM 516 C CA . ALA A 1 73 ? -6.144 2.143 -4.977 1.00 97.19 73 ALA A CA 1
ATOM 517 C C . ALA A 1 73 ? -5.811 0.984 -4.014 1.00 97.19 73 ALA A C 1
ATOM 519 O O . ALA A 1 73 ? -6.277 -0.133 -4.252 1.00 97.19 73 ALA A O 1
ATOM 520 N N . PRO A 1 74 ? -5.042 1.219 -2.935 1.00 96.94 74 PRO A N 1
ATOM 521 C CA . PRO A 1 74 ? -4.745 0.195 -1.937 1.00 96.94 74 PRO A CA 1
ATOM 522 C C . PRO A 1 74 ? -5.978 -0.169 -1.094 1.00 96.94 74 PRO A C 1
ATOM 524 O O . PRO A 1 74 ? -6.730 0.708 -0.672 1.00 96.94 74 PRO A O 1
ATOM 527 N N . VAL A 1 75 ? -6.154 -1.465 -0.832 1.00 97.44 75 VAL A N 1
ATOM 528 C CA . VAL A 1 75 ? -7.196 -2.053 0.025 1.00 97.44 75 VAL A CA 1
ATOM 529 C C . VAL A 1 75 ? -6.523 -2.993 1.024 1.00 97.44 75 VAL A C 1
ATOM 531 O O . VAL A 1 75 ? -5.725 -3.839 0.615 1.00 97.44 75 VAL A O 1
ATOM 534 N N . LEU A 1 76 ? -6.836 -2.827 2.309 1.00 95.38 76 LEU A N 1
ATOM 535 C CA . LEU A 1 76 ? -6.250 -3.525 3.457 1.00 95.38 76 LEU A CA 1
ATOM 536 C C . LEU A 1 76 ? -7.329 -3.910 4.476 1.00 95.38 76 LEU A C 1
ATOM 538 O O . LEU A 1 76 ? -8.368 -3.210 4.506 1.00 95.38 76 LEU A O 1
#

Secondary structure (DSSP, 8-state):
-----------------HHHHHHH-------PPPHHHHHHHHHHH-SEEEEEEE-TTS-EEEEEEE-EEETTEEE-

Radius of gyration: 25.94 Å; chains: 1; bounding box: 56×60×42 Å

pLDDT: mean 81.03, std 19.07, range [42.97, 98.56]

Sequence (76 aa):
MGLGARGDDGDARPRITREIAAVFGEVGHAEHRGAAEEARTIAASTNTGTLATLTGDGDPWASFVTYGLLGGAPVL